Protein AF-A0A538DZR6-F1 (afdb_monomer_lite)

Radius of gyration: 20.22 Å; chains: 1; bounding box: 54×37×56 Å

Structure (mmCIF, N/CA/C/O backbone):
data_AF-A0A538DZR6-F1
#
_entry.id   AF-A0A538DZR6-F1
#
loop_
_atom_site.group_PDB
_atom_site.id
_atom_site.type_symbol
_atom_site.label_atom_id
_atom_site.label_alt_id
_atom_site.label_comp_id
_atom_site.label_asym_id
_atom_site.label_entity_id
_atom_site.label_seq_id
_atom_site.pdbx_PDB_ins_code
_atom_site.Cartn_x
_atom_site.Cartn_y
_atom_site.Cartn_z
_atom_site.occupancy
_atom_site.B_iso_or_equiv
_atom_site.auth_seq_id
_atom_site.auth_comp_id
_atom_site.auth_asym_id
_atom_site.auth_atom_id
_atom_site.pdbx_PDB_model_num
ATOM 1 N N . GLY A 1 1 ? -7.476 -2.013 -23.347 1.00 40.66 1 GLY A N 1
ATOM 2 C CA . GLY A 1 1 ? -7.039 -1.512 -24.667 1.00 40.66 1 GLY A CA 1
ATOM 3 C C . GLY A 1 1 ? -5.597 -1.916 -24.878 1.00 40.66 1 GLY A C 1
ATOM 4 O O . GLY A 1 1 ? -4.865 -1.958 -23.901 1.00 40.66 1 GLY A O 1
ATOM 5 N N . ILE A 1 2 ? -5.203 -2.270 -26.100 1.00 39.66 2 ILE A N 1
ATOM 6 C CA . ILE A 1 2 ? -3.828 -2.692 -26.409 1.00 39.66 2 ILE A CA 1
ATOM 7 C C . ILE A 1 2 ? -2.946 -1.437 -26.477 1.00 39.66 2 ILE A C 1
ATOM 9 O O . ILE A 1 2 ? -3.187 -0.569 -27.313 1.00 39.66 2 ILE A O 1
ATOM 13 N N . GLN A 1 3 ? -1.949 -1.326 -25.597 1.00 50.34 3 GLN A N 1
ATOM 14 C CA . GLN A 1 3 ? -0.931 -0.277 -25.660 1.00 50.34 3 GLN A CA 1
ATOM 15 C C . GLN A 1 3 ? 0.275 -0.840 -26.416 1.00 50.34 3 GLN A C 1
ATOM 17 O O . GLN A 1 3 ? 0.978 -1.712 -25.914 1.00 50.34 3 GLN A O 1
ATOM 22 N N . ALA A 1 4 ? 0.496 -0.369 -27.644 1.00 48.44 4 ALA A N 1
ATOM 23 C CA . ALA A 1 4 ? 1.698 -0.706 -28.395 1.00 48.44 4 ALA A CA 1
ATOM 24 C C . ALA A 1 4 ? 2.888 0.028 -27.761 1.00 48.44 4 ALA A C 1
ATOM 26 O O . ALA A 1 4 ? 3.086 1.223 -27.991 1.00 48.44 4 ALA A O 1
ATOM 27 N N . ALA A 1 5 ? 3.648 -0.669 -26.915 1.00 52.50 5 ALA A N 1
ATOM 28 C CA . ALA A 1 5 ? 4.883 -0.137 -26.361 1.00 52.50 5 ALA A CA 1
ATOM 29 C C . ALA A 1 5 ? 5.853 0.163 -27.513 1.00 52.50 5 ALA A C 1
ATOM 31 O O . ALA A 1 5 ? 6.148 -0.696 -28.346 1.00 52.50 5 ALA A O 1
ATOM 32 N N . ARG A 1 6 ? 6.372 1.392 -27.576 1.00 54.56 6 ARG A N 1
ATOM 33 C CA . ARG 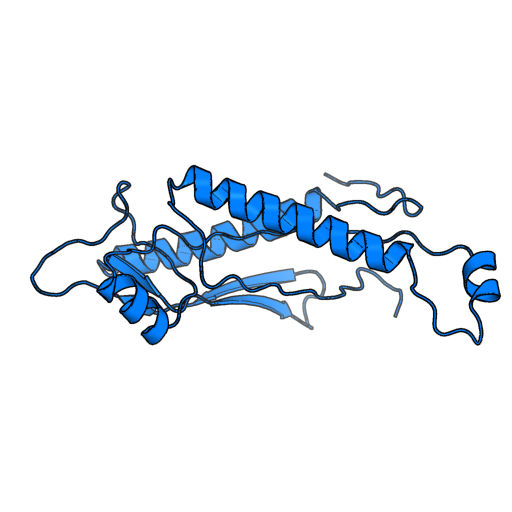A 1 6 ? 7.569 1.657 -28.378 1.00 54.56 6 ARG A CA 1
ATOM 34 C C . ARG A 1 6 ? 8.731 0.981 -27.653 1.00 54.56 6 ARG A C 1
ATOM 36 O O . ARG A 1 6 ? 9.291 1.580 -26.746 1.00 54.56 6 ARG A O 1
ATOM 43 N N . TRP A 1 7 ? 9.081 -0.240 -28.066 1.00 55.31 7 TRP A N 1
ATOM 44 C CA . TRP A 1 7 ? 10.153 -1.077 -27.490 1.00 55.31 7 TRP A CA 1
ATOM 45 C C . TRP A 1 7 ? 11.540 -0.409 -27.406 1.00 55.31 7 TRP A C 1
ATOM 47 O O . TRP A 1 7 ? 12.454 -0.927 -26.771 1.00 55.31 7 TRP A O 1
ATOM 57 N N . SER A 1 8 ? 11.722 0.742 -28.056 1.00 63.19 8 SER A N 1
ATOM 58 C CA . SER A 1 8 ? 12.953 1.531 -28.017 1.00 63.19 8 SER A CA 1
ATOM 59 C C . SER A 1 8 ? 12.965 2.623 -26.942 1.00 63.19 8 SER A C 1
ATOM 61 O O . SER A 1 8 ? 13.938 3.369 -26.872 1.00 63.19 8 SER A O 1
ATOM 63 N N . VAL A 1 9 ? 11.888 2.793 -26.166 1.00 74.50 9 VAL A N 1
ATOM 64 C CA . VAL A 1 9 ? 11.769 3.859 -25.160 1.00 74.50 9 VAL A CA 1
ATOM 65 C C . VAL A 1 9 ? 11.320 3.270 -23.834 1.00 74.50 9 VAL A C 1
ATOM 67 O O . VAL A 1 9 ? 10.249 2.663 -23.754 1.00 74.50 9 VAL A O 1
ATOM 70 N N . SER A 1 10 ? 12.130 3.494 -22.802 1.00 82.19 10 SER A N 1
ATOM 71 C CA . SER A 1 10 ? 11.780 3.118 -21.442 1.00 82.19 10 SER A CA 1
ATOM 72 C C . SER A 1 10 ? 10.612 3.976 -20.957 1.00 82.19 10 SER A C 1
ATOM 74 O O . SER A 1 10 ? 10.640 5.197 -21.108 1.00 82.19 10 SER A O 1
ATOM 76 N N . GLN A 1 11 ? 9.554 3.338 -20.468 1.00 88.25 11 GLN A N 1
ATOM 77 C CA . GLN A 1 11 ? 8.330 4.026 -20.061 1.00 88.25 11 GLN A CA 1
ATOM 78 C C . GLN A 1 11 ? 7.457 3.141 -19.178 1.00 88.25 11 GLN A C 1
ATOM 80 O O . GLN A 1 11 ? 7.531 1.912 -19.228 1.00 88.25 11 GLN A O 1
ATOM 85 N N . GLU A 1 12 ? 6.547 3.771 -18.443 1.00 89.88 12 GLU A N 1
ATOM 86 C CA . GLU A 1 12 ? 5.506 3.051 -17.724 1.00 89.88 12 GLU A CA 1
ATOM 87 C C . GLU A 1 12 ? 4.514 2.369 -18.685 1.00 89.88 12 GLU A C 1
ATOM 89 O O . GLU A 1 12 ? 3.933 2.990 -19.581 1.00 89.88 12 GLU A O 1
ATOM 94 N N . LEU A 1 13 ? 4.240 1.091 -18.428 1.00 89.75 13 LEU A N 1
ATOM 95 C CA . LEU A 1 13 ? 3.152 0.338 -19.039 1.00 89.75 13 LEU A CA 1
ATOM 96 C C . LEU A 1 13 ? 1.842 0.626 -18.296 1.00 89.75 13 LEU A C 1
ATOM 98 O O . LEU A 1 13 ? 1.373 -0.180 -17.494 1.00 89.75 13 LEU A O 1
ATOM 102 N N . GLN A 1 14 ? 1.240 1.784 -18.575 1.00 89.50 14 GLN A N 1
ATOM 103 C CA . GLN A 1 14 ? 0.079 2.305 -17.840 1.00 89.50 14 GLN A CA 1
ATOM 104 C C . GLN A 1 14 ? -1.081 1.311 -17.716 1.00 89.50 14 GLN A C 1
ATOM 106 O O . GLN A 1 14 ? -1.644 1.176 -16.634 1.00 89.50 14 GLN A O 1
ATOM 111 N N . VAL A 1 15 ? -1.427 0.590 -18.789 1.00 87.19 15 VAL A N 1
ATOM 112 C CA . VAL A 1 15 ? -2.513 -0.408 -18.752 1.00 87.19 15 VAL A CA 1
ATOM 113 C C . VAL A 1 15 ? -2.221 -1.512 -17.735 1.00 87.19 15 VAL A C 1
ATOM 115 O O . VAL A 1 15 ? -3.104 -1.898 -16.972 1.00 87.19 15 VAL A O 1
ATOM 118 N N . LEU A 1 16 ? -0.981 -2.003 -17.700 1.00 86.75 16 LEU A N 1
ATOM 119 C CA . LEU A 1 16 ? -0.583 -3.064 -16.783 1.00 86.75 16 LEU A CA 1
ATOM 120 C C . LEU A 1 16 ? -0.473 -2.534 -15.350 1.00 86.75 16 LEU A C 1
ATOM 122 O O . LEU A 1 16 ? -1.010 -3.158 -14.440 1.00 86.75 16 LEU A O 1
ATOM 126 N N . SER A 1 17 ? 0.118 -1.350 -15.150 1.00 90.25 17 SER A N 1
ATOM 127 C CA . SER A 1 17 ? 0.127 -0.668 -13.849 1.00 90.25 17 SER A CA 1
ATOM 128 C C . SER A 1 17 ? -1.284 -0.500 -13.281 1.00 90.25 17 SER A C 1
ATOM 130 O O . SER A 1 17 ? -1.519 -0.816 -12.117 1.00 90.25 17 SER A O 1
ATOM 132 N N . GLN A 1 18 ? -2.234 -0.038 -14.101 1.00 90.50 18 GLN A N 1
ATOM 133 C CA . GLN A 1 18 ? -3.629 0.148 -13.699 1.00 90.50 18 GLN A CA 1
ATOM 134 C C . GLN A 1 18 ? -4.319 -1.179 -13.385 1.00 90.50 18 GLN A C 1
ATOM 136 O O . GLN A 1 18 ? -5.064 -1.251 -12.413 1.00 90.50 18 GLN A O 1
ATOM 141 N N . ALA A 1 19 ? -4.063 -2.232 -14.164 1.00 89.81 19 ALA A N 1
ATOM 142 C CA . ALA A 1 19 ? -4.606 -3.557 -13.884 1.00 89.81 19 ALA A CA 1
ATOM 143 C C . ALA A 1 19 ? -4.097 -4.097 -12.537 1.00 89.81 19 ALA A C 1
ATOM 145 O O . ALA A 1 19 ? -4.897 -4.504 -11.698 1.00 89.81 19 ALA A O 1
ATOM 146 N N . MET A 1 20 ? -2.783 -4.023 -12.296 1.00 88.25 20 MET A N 1
ATOM 147 C CA . MET A 1 20 ? -2.162 -4.438 -11.031 1.00 88.25 20 MET A CA 1
ATOM 148 C C . MET A 1 20 ? -2.732 -3.657 -9.849 1.00 88.25 20 MET A C 1
ATOM 150 O O . MET A 1 20 ? -3.055 -4.234 -8.813 1.00 88.25 20 MET A O 1
ATOM 154 N N . TYR A 1 21 ? -2.881 -2.344 -10.019 1.00 90.12 21 TYR A N 1
ATOM 155 C CA . TYR A 1 21 ? -3.488 -1.479 -9.023 1.00 90.12 21 TYR A CA 1
ATOM 156 C C . TYR A 1 21 ? -4.937 -1.882 -8.718 1.00 90.12 21 TYR A C 1
ATOM 158 O O . TYR A 1 21 ? -5.288 -2.124 -7.565 1.00 90.12 21 TYR A O 1
ATOM 166 N N . HIS A 1 22 ? -5.757 -2.053 -9.756 1.00 91.25 22 HIS A N 1
ATOM 167 C CA . HIS A 1 22 ? -7.161 -2.420 -9.615 1.00 91.25 22 HIS A CA 1
ATOM 168 C C . HIS A 1 22 ? -7.357 -3.780 -8.933 1.00 91.25 22 HIS A C 1
ATOM 170 O O . HIS A 1 22 ? -8.234 -3.933 -8.085 1.00 91.25 22 HIS A O 1
ATOM 176 N N . CYS A 1 23 ? -6.530 -4.776 -9.253 1.00 91.31 23 CYS A N 1
ATOM 177 C CA . CYS A 1 23 ? -6.620 -6.076 -8.597 1.00 91.31 23 CYS A CA 1
ATOM 178 C C . CYS A 1 23 ? -6.298 -5.999 -7.095 1.00 91.31 23 CYS A C 1
ATOM 180 O O . CYS A 1 23 ? -6.953 -6.670 -6.295 1.00 91.31 23 CYS A O 1
ATOM 182 N N . ARG A 1 24 ? -5.329 -5.163 -6.699 1.00 90.19 24 ARG A N 1
ATOM 183 C CA . ARG A 1 24 ? -4.998 -4.925 -5.283 1.00 90.19 24 ARG A CA 1
ATOM 184 C C . ARG A 1 24 ? -6.141 -4.223 -4.554 1.00 90.19 24 ARG A C 1
ATOM 186 O O . ARG A 1 24 ? -6.535 -4.689 -3.488 1.00 90.19 24 ARG A O 1
ATOM 193 N N . GLU A 1 25 ? -6.708 -3.179 -5.155 1.00 92.25 25 GLU A N 1
ATOM 194 C CA . GLU A 1 25 ? -7.905 -2.482 -4.659 1.00 92.25 25 GLU A CA 1
ATOM 195 C C . GLU A 1 25 ? -9.056 -3.464 -4.391 1.00 92.25 25 GLU A C 1
ATOM 197 O O . GLU A 1 25 ? -9.643 -3.465 -3.310 1.00 92.25 25 GLU A O 1
ATOM 202 N N . LEU A 1 26 ? -9.341 -4.369 -5.335 1.00 95.12 26 LEU A N 1
ATOM 203 C CA . LEU A 1 26 ? -10.393 -5.378 -5.173 1.00 95.12 26 LEU A CA 1
ATOM 204 C C . LEU A 1 26 ? -10.104 -6.356 -4.026 1.00 95.12 26 LEU A C 1
ATOM 206 O O . LEU A 1 26 ? -11.011 -6.682 -3.257 1.00 95.12 26 LEU A O 1
ATOM 210 N N . ALA A 1 27 ? -8.862 -6.828 -3.897 1.00 95.50 27 ALA A N 1
ATOM 211 C CA . ALA A 1 27 ? -8.472 -7.720 -2.806 1.00 95.50 27 ALA A CA 1
ATOM 212 C C . ALA A 1 27 ? -8.623 -7.034 -1.436 1.00 95.50 27 ALA A C 1
ATOM 214 O O . ALA A 1 27 ? -9.177 -7.623 -0.506 1.00 95.50 27 ALA A O 1
ATOM 215 N N . MET A 1 28 ? -8.197 -5.772 -1.333 1.00 95.12 28 MET A N 1
ATOM 216 C CA . MET A 1 28 ? -8.328 -4.959 -0.123 1.00 95.12 28 MET A CA 1
ATOM 217 C C . MET A 1 28 ? -9.790 -4.674 0.220 1.00 95.12 28 MET A C 1
ATOM 219 O O . MET A 1 28 ? -10.198 -4.894 1.357 1.00 95.12 28 MET A O 1
ATOM 223 N N . ALA A 1 29 ? -10.605 -4.279 -0.760 1.00 95.38 29 ALA A N 1
ATOM 224 C CA . ALA A 1 29 ? -12.027 -4.013 -0.557 1.00 95.38 29 ALA A CA 1
ATOM 225 C C . ALA A 1 29 ? -12.777 -5.244 -0.025 1.00 95.38 29 ALA A C 1
ATOM 227 O O . ALA A 1 29 ? -13.639 -5.119 0.845 1.00 95.38 29 ALA A O 1
ATOM 228 N N . ARG A 1 30 ? -12.429 -6.445 -0.508 1.00 96.88 30 ARG A N 1
ATOM 229 C CA . ARG A 1 30 ? -12.992 -7.700 0.008 1.00 96.88 30 ARG A CA 1
ATOM 230 C C . ARG A 1 30 ? -12.574 -7.971 1.452 1.00 96.88 30 ARG A C 1
ATOM 232 O O . ARG A 1 30 ? -13.438 -8.248 2.277 1.00 96.88 30 ARG A O 1
ATOM 239 N N . MET A 1 31 ? -11.286 -7.843 1.765 1.00 97.81 31 MET A N 1
ATOM 240 C CA . MET A 1 31 ? -10.776 -8.010 3.131 1.00 97.81 31 MET A CA 1
ATOM 241 C C . MET A 1 31 ? -11.416 -7.006 4.105 1.00 97.81 31 MET A C 1
ATOM 243 O O . MET A 1 31 ? -11.784 -7.363 5.222 1.00 97.81 31 MET A O 1
ATOM 247 N N . GLU A 1 32 ? -11.586 -5.750 3.688 1.00 96.69 32 GLU A N 1
ATOM 248 C CA . GLU A 1 32 ? -12.258 -4.727 4.490 1.00 96.69 32 GLU A CA 1
ATOM 249 C C . GLU A 1 32 ? -13.732 -5.050 4.729 1.00 96.69 32 GLU A C 1
ATOM 251 O O . GLU A 1 32 ? -14.211 -4.869 5.846 1.00 96.69 32 GLU A O 1
ATOM 256 N N . ALA A 1 33 ? -14.444 -5.560 3.721 1.00 97.19 33 ALA A N 1
ATOM 257 C CA . ALA A 1 33 ? -15.829 -5.995 3.875 1.00 97.19 33 ALA A CA 1
ATOM 258 C C . ALA A 1 33 ? -15.957 -7.176 4.855 1.00 97.19 33 ALA A C 1
ATOM 260 O O . ALA A 1 33 ? -16.881 -7.210 5.667 1.00 97.19 33 ALA A O 1
ATOM 261 N N . GLU A 1 34 ? -15.015 -8.123 4.828 1.00 97.88 34 GLU A N 1
ATOM 262 C CA . GLU A 1 34 ? -14.957 -9.226 5.795 1.00 97.88 34 GLU A CA 1
ATOM 263 C C . GLU A 1 34 ? -14.712 -8.711 7.223 1.00 97.88 34 GLU A C 1
ATOM 265 O O . GLU A 1 34 ? -15.403 -9.114 8.159 1.00 97.88 34 GLU A O 1
ATOM 270 N N . ALA A 1 35 ? -13.782 -7.769 7.399 1.00 97.62 35 ALA A N 1
ATOM 271 C CA . ALA A 1 35 ? -13.524 -7.140 8.693 1.00 97.62 35 ALA A CA 1
ATOM 272 C C . ALA A 1 35 ? -14.719 -6.309 9.195 1.00 97.62 35 ALA A C 1
ATOM 274 O O . ALA A 1 35 ? -15.025 -6.307 10.391 1.00 97.62 35 ALA A O 1
ATOM 275 N N . ASP A 1 36 ? -15.418 -5.626 8.286 1.00 96.75 36 ASP A N 1
ATOM 276 C CA . ASP A 1 36 ? -16.627 -4.866 8.587 1.00 96.75 36 ASP A CA 1
ATOM 277 C C . ASP A 1 36 ? -17.746 -5.775 9.103 1.00 96.75 36 ASP A C 1
ATOM 279 O O . ASP A 1 36 ? -18.331 -5.493 10.150 1.00 96.75 36 ASP A O 1
ATOM 283 N N . ALA A 1 37 ? -17.961 -6.920 8.448 1.00 97.00 37 ALA A N 1
ATOM 284 C CA . ALA A 1 37 ? -18.937 -7.924 8.865 1.00 97.00 37 ALA A CA 1
ATOM 285 C C . ALA A 1 37 ? -18.638 -8.521 10.255 1.00 97.00 37 ALA A C 1
ATOM 287 O O . ALA A 1 37 ? -19.559 -8.906 10.975 1.00 97.00 37 ALA A O 1
ATOM 288 N N . LEU A 1 38 ? -17.365 -8.562 10.662 1.00 95.25 38 LEU A N 1
ATOM 289 C CA . LEU A 1 38 ? -16.942 -8.969 12.009 1.00 95.25 38 LEU A CA 1
ATOM 290 C C . LEU A 1 38 ? -17.094 -7.850 13.057 1.00 95.25 38 LEU A C 1
ATOM 292 O O . LEU A 1 38 ? -16.842 -8.071 14.244 1.00 95.25 38 LEU A O 1
ATOM 296 N N . GLY A 1 39 ? -17.496 -6.644 12.647 1.00 93.69 39 GLY A N 1
ATOM 297 C CA . GLY A 1 39 ? -17.601 -5.479 13.521 1.00 93.69 39 GLY A CA 1
ATOM 298 C C . GLY A 1 39 ? -16.246 -5.023 14.061 1.00 93.69 39 GLY A C 1
ATOM 299 O O . GLY A 1 39 ? -16.177 -4.572 15.211 1.00 93.69 39 GLY A O 1
ATOM 300 N N . ALA A 1 40 ? -15.187 -5.199 13.264 1.00 96.19 40 ALA A N 1
ATOM 301 C CA . ALA A 1 40 ? -13.838 -4.750 13.574 1.00 96.19 40 ALA A CA 1
ATOM 302 C C . ALA A 1 40 ? -13.691 -3.234 13.372 1.00 96.19 40 ALA A C 1
ATOM 304 O O . ALA A 1 40 ? -14.365 -2.624 12.529 1.00 96.19 40 ALA A O 1
ATOM 305 N N . ASP A 1 41 ? -12.774 -2.636 14.131 1.00 95.69 41 ASP A N 1
ATOM 306 C CA . ASP A 1 41 ? -12.373 -1.238 13.958 1.00 95.69 41 ASP A CA 1
ATOM 307 C C . ASP A 1 41 ? -11.310 -1.086 12.872 1.00 95.69 41 ASP A C 1
ATOM 309 O O . ASP A 1 41 ? -11.241 -0.045 12.221 1.00 95.69 41 ASP A O 1
ATOM 313 N N . GLY A 1 42 ? -10.514 -2.131 12.642 1.00 96.19 42 GLY A N 1
ATOM 314 C CA . GLY A 1 42 ? -9.509 -2.143 11.593 1.00 96.19 42 GLY A CA 1
ATOM 315 C C . GLY A 1 42 ? -8.872 -3.503 11.359 1.00 96.19 42 GLY A C 1
ATOM 316 O O . GLY A 1 42 ? -9.195 -4.489 12.020 1.00 96.19 42 GLY A O 1
ATOM 317 N N . VAL A 1 43 ? -7.948 -3.539 10.406 1.00 97.94 43 VAL A N 1
ATOM 318 C CA . VAL A 1 43 ? -7.132 -4.696 10.048 1.00 97.94 43 VAL A CA 1
ATOM 319 C C . VAL A 1 43 ? -5.664 -4.287 10.096 1.00 97.94 43 VAL A C 1
ATOM 321 O O . VAL A 1 43 ? -5.243 -3.368 9.392 1.00 97.94 43 VAL A O 1
ATOM 324 N N . ILE A 1 44 ? -4.879 -4.974 10.919 1.00 97.50 44 ILE A N 1
ATOM 325 C CA . ILE A 1 44 ? -3.433 -4.749 11.057 1.00 97.50 44 ILE A CA 1
ATOM 326 C C . ILE A 1 44 ? -2.642 -5.916 10.479 1.00 97.50 44 ILE A C 1
ATOM 328 O O . ILE A 1 44 ? -3.186 -6.992 10.220 1.00 97.50 44 ILE A O 1
ATOM 332 N N . GLY A 1 45 ? -1.336 -5.721 10.302 1.00 96.75 45 GLY A N 1
ATOM 333 C CA . GLY A 1 45 ? -0.452 -6.743 9.757 1.00 96.75 45 GLY A CA 1
ATOM 334 C C . GLY A 1 45 ? -0.860 -7.173 8.354 1.00 96.75 45 GLY A C 1
ATOM 335 O O . GLY A 1 45 ? -0.593 -8.310 7.973 1.00 96.75 45 GLY A O 1
ATOM 336 N N . VAL A 1 46 ? -1.526 -6.289 7.603 1.00 97.56 46 VAL A N 1
ATOM 337 C CA . VAL A 1 46 ? -2.005 -6.601 6.259 1.00 97.56 46 VAL A CA 1
ATOM 338 C C . VAL A 1 46 ? -0.812 -6.969 5.388 1.00 97.56 46 VAL A C 1
ATOM 340 O O . VAL A 1 46 ? 0.221 -6.304 5.416 1.00 97.56 46 VAL A O 1
ATOM 343 N N . ARG A 1 47 ? -0.933 -8.046 4.622 1.00 94.06 47 ARG A N 1
ATOM 344 C CA . ARG A 1 47 ? 0.029 -8.491 3.619 1.00 94.06 47 ARG A CA 1
ATOM 345 C C . ARG A 1 47 ? -0.733 -8.735 2.329 1.00 94.06 47 ARG A C 1
ATOM 347 O O . ARG A 1 47 ? -1.679 -9.518 2.313 1.00 94.06 47 ARG A O 1
ATOM 354 N N . ILE A 1 48 ? -0.294 -8.081 1.262 1.00 90.94 48 ILE A N 1
ATOM 355 C CA . ILE A 1 48 ? -0.814 -8.300 -0.085 1.00 90.94 48 ILE A CA 1
ATOM 356 C C . ILE A 1 48 ? 0.185 -9.193 -0.807 1.00 90.94 48 ILE A C 1
ATOM 358 O O . ILE A 1 48 ? 1.372 -8.876 -0.872 1.00 90.94 48 ILE A O 1
ATOM 362 N N . ARG A 1 49 ? -0.283 -10.327 -1.320 1.00 86.25 49 ARG A N 1
ATOM 363 C CA . ARG A 1 49 ? 0.528 -11.259 -2.101 1.00 86.25 49 ARG A CA 1
ATOM 364 C C . ARG A 1 49 ? -0.017 -11.354 -3.510 1.00 86.25 49 ARG A C 1
ATOM 366 O O . ARG A 1 49 ? -1.226 -11.439 -3.702 1.00 86.25 49 ARG A O 1
ATOM 373 N N . SER A 1 50 ? 0.907 -11.366 -4.459 1.00 80.62 50 SER A N 1
ATOM 374 C CA . SER A 1 50 ? 0.642 -11.663 -5.857 1.00 80.62 50 SER A CA 1
ATOM 375 C C . SER A 1 50 ? 1.107 -13.091 -6.117 1.00 80.62 50 SER A C 1
ATOM 377 O O . SER A 1 50 ? 2.285 -13.390 -5.923 1.00 80.62 50 SER A O 1
ATOM 379 N N . LEU A 1 51 ? 0.194 -13.984 -6.485 1.00 71.75 51 LEU A N 1
ATOM 380 C CA . LEU A 1 51 ? 0.490 -15.389 -6.745 1.00 71.75 51 LEU A CA 1
ATOM 381 C C . LEU A 1 51 ? 0.395 -15.657 -8.247 1.00 71.75 51 LEU A C 1
ATOM 383 O O . LEU A 1 51 ? -0.641 -15.411 -8.864 1.00 71.75 51 LEU A O 1
ATOM 387 N N . ASN A 1 52 ? 1.484 -16.178 -8.810 1.00 63.16 52 ASN A N 1
ATOM 388 C CA . ASN A 1 52 ? 1.526 -16.699 -10.172 1.00 63.16 52 ASN A CA 1
ATOM 389 C C . ASN A 1 52 ? 1.194 -18.192 -10.134 1.00 63.16 52 ASN A C 1
ATOM 391 O O . ASN A 1 52 ? 1.886 -18.961 -9.458 1.00 63.16 52 ASN A O 1
ATOM 395 N N . TYR A 1 53 ? 0.169 -18.623 -10.867 1.00 56.22 53 TYR A N 1
ATOM 396 C CA . TYR A 1 53 ? -0.137 -20.045 -10.998 1.00 56.22 53 TYR A CA 1
ATOM 397 C C . TYR A 1 53 ? 0.588 -20.641 -12.204 1.00 56.22 53 TYR A C 1
ATOM 399 O O . TYR A 1 53 ? 0.281 -20.333 -13.349 1.00 56.22 53 TYR A O 1
ATOM 407 N N . LEU A 1 54 ? 1.514 -21.569 -11.947 1.00 44.81 54 LEU A N 1
ATOM 408 C CA . LEU A 1 54 ? 2.303 -22.268 -12.976 1.00 44.81 54 LEU A CA 1
ATOM 409 C C . LEU A 1 54 ? 1.451 -23.017 -14.023 1.00 44.81 54 LEU A C 1
ATOM 411 O O . LEU A 1 54 ? 1.939 -23.306 -15.109 1.00 44.81 54 LEU A O 1
ATOM 415 N N . PHE A 1 55 ? 0.189 -23.339 -13.714 1.00 47.69 55 PHE A N 1
ATOM 416 C CA . PHE A 1 55 ? -0.740 -24.033 -14.618 1.00 47.69 55 PHE A CA 1
ATOM 417 C C . PHE A 1 55 ? -1.660 -23.090 -15.420 1.00 47.69 55 PHE A C 1
ATOM 419 O O . PHE A 1 55 ? -2.414 -23.559 -16.269 1.00 47.69 55 PHE A O 1
ATOM 426 N N . ALA A 1 56 ? -1.606 -21.780 -15.161 1.00 52.09 56 ALA A N 1
ATOM 427 C CA . ALA A 1 56 ? -2.309 -20.738 -15.904 1.00 52.09 56 ALA A CA 1
ATOM 428 C C . ALA A 1 56 ? -1.385 -19.515 -16.002 1.00 52.09 56 ALA A C 1
ATOM 430 O O . ALA A 1 56 ? -1.500 -18.573 -15.220 1.00 52.09 56 ALA A O 1
ATOM 431 N N . SER A 1 57 ? -0.448 -19.560 -16.954 1.00 56.19 57 SER A N 1
ATOM 432 C CA . SER A 1 57 ? 0.647 -18.590 -17.137 1.00 56.19 57 SER A CA 1
ATOM 433 C C . SER A 1 57 ? 0.210 -17.130 -17.313 1.00 56.19 57 SER A C 1
ATOM 435 O O . SER A 1 57 ? 1.038 -16.239 -17.165 1.00 56.19 57 SER A O 1
ATOM 437 N N . ASP A 1 58 ? -1.078 -16.887 -17.572 1.00 67.31 58 ASP A N 1
ATOM 438 C CA . ASP A 1 58 ? -1.643 -15.557 -17.825 1.00 67.31 58 ASP A CA 1
ATOM 439 C C . ASP A 1 58 ? -2.578 -15.061 -16.705 1.00 67.31 58 ASP A C 1
ATOM 441 O O . ASP A 1 58 ? -3.279 -14.062 -16.877 1.00 67.31 58 ASP A O 1
ATOM 445 N N . VAL A 1 59 ? -2.637 -15.754 -15.560 1.00 73.00 59 VAL A N 1
ATOM 446 C CA . VAL A 1 59 ? -3.501 -15.371 -14.434 1.00 73.00 59 VAL A CA 1
ATOM 447 C C . VAL A 1 59 ? -2.669 -14.988 -13.223 1.00 73.00 59 VAL A C 1
ATOM 449 O O . VAL A 1 59 ? -1.890 -15.783 -12.697 1.00 73.00 59 VAL A O 1
ATOM 452 N N . LEU A 1 60 ? -2.919 -13.772 -12.738 1.00 78.81 60 LEU A N 1
ATOM 453 C CA . LEU A 1 60 ? -2.358 -13.263 -11.501 1.00 78.81 60 LEU A CA 1
ATOM 454 C C . LEU A 1 60 ? -3.432 -13.206 -10.417 1.00 78.81 60 LEU A C 1
ATOM 456 O O . LEU A 1 60 ? -4.436 -12.510 -10.572 1.00 78.81 60 LEU A O 1
ATOM 460 N N . GLU A 1 61 ? -3.219 -13.913 -9.312 1.00 85.69 61 GLU A N 1
ATOM 461 C CA . GLU A 1 61 ? -4.098 -13.818 -8.148 1.00 85.69 61 GLU A CA 1
ATOM 462 C C . GLU A 1 61 ? -3.546 -12.818 -7.132 1.00 85.69 61 GLU A C 1
ATOM 464 O O . GLU A 1 61 ? -2.357 -12.823 -6.812 1.00 85.69 61 GLU A O 1
ATOM 469 N N . PHE A 1 62 ? -4.437 -11.990 -6.588 1.00 90.31 62 PHE A N 1
ATOM 470 C CA . PHE A 1 62 ? -4.137 -11.078 -5.492 1.00 90.31 62 PHE A CA 1
ATOM 471 C C . PHE A 1 62 ? -4.873 -11.507 -4.234 1.00 90.31 62 PHE A C 1
ATOM 473 O O . PHE A 1 62 ? -6.101 -11.594 -4.218 1.00 90.31 62 PHE A O 1
ATOM 480 N N . VAL A 1 63 ? -4.111 -11.727 -3.166 1.00 93.81 63 VAL A N 1
ATOM 481 C CA . VAL A 1 63 ? -4.644 -12.117 -1.861 1.00 93.81 63 VAL A CA 1
ATOM 482 C C . VAL A 1 63 ? -4.204 -11.092 -0.826 1.00 93.81 63 VAL A C 1
ATOM 484 O O . VAL A 1 63 ? -3.007 -10.863 -0.646 1.00 93.81 63 VAL A O 1
ATOM 487 N N . ALA A 1 64 ? -5.172 -10.489 -0.139 1.00 95.69 64 ALA A N 1
ATOM 488 C CA . ALA A 1 64 ? -4.942 -9.626 1.012 1.00 95.69 64 ALA A CA 1
ATOM 489 C C . ALA A 1 64 ? -5.301 -10.393 2.289 1.00 95.69 64 ALA A C 1
ATOM 491 O O . ALA A 1 64 ? -6.399 -10.933 2.404 1.00 95.69 64 ALA A O 1
ATOM 492 N N . VAL A 1 65 ? -4.364 -10.467 3.234 1.00 96.88 65 VAL A N 1
ATOM 493 C CA . VAL A 1 65 ? -4.561 -11.137 4.527 1.00 96.88 65 VAL A CA 1
ATOM 494 C C . VAL A 1 65 ? -4.084 -10.220 5.635 1.00 96.88 65 VAL A C 1
ATOM 496 O O . VAL A 1 65 ? -2.999 -9.654 5.537 1.00 96.88 65 VAL A O 1
ATOM 499 N N . GLY A 1 66 ? -4.851 -10.115 6.711 1.00 97.19 66 GLY A N 1
ATOM 500 C CA . GLY A 1 66 ? -4.462 -9.392 7.914 1.00 97.19 66 GLY A CA 1
ATOM 501 C C . GLY A 1 66 ? -5.261 -9.862 9.122 1.00 97.19 66 GLY A C 1
ATOM 502 O O . GLY A 1 66 ? -6.061 -10.794 9.032 1.00 97.19 66 GLY A O 1
ATOM 503 N N . THR A 1 67 ? -5.043 -9.207 10.256 1.00 97.38 67 THR A N 1
ATOM 504 C CA . THR A 1 67 ? -5.725 -9.523 11.512 1.00 97.38 67 THR A CA 1
ATOM 505 C C . THR A 1 67 ? -6.726 -8.427 11.835 1.00 97.38 67 THR A C 1
ATOM 507 O O . THR A 1 67 ? -6.334 -7.281 12.067 1.00 97.38 67 THR A O 1
ATOM 510 N N . ALA A 1 68 ? -8.011 -8.779 11.868 1.00 97.00 68 ALA A N 1
ATOM 511 C CA . ALA A 1 68 ? -9.066 -7.885 12.327 1.00 97.00 68 ALA A CA 1
ATOM 512 C C . ALA A 1 68 ? -8.888 -7.573 13.823 1.00 97.00 68 ALA A C 1
ATOM 514 O O . ALA A 1 68 ? -8.700 -8.478 14.639 1.00 97.00 68 ALA A O 1
ATOM 515 N N . VAL A 1 69 ? -8.945 -6.292 14.180 1.00 94.75 69 VAL A N 1
ATOM 516 C CA . VAL A 1 69 ? -8.780 -5.794 15.548 1.00 94.75 69 VAL A CA 1
ATOM 517 C C . VAL A 1 69 ? -9.939 -4.895 15.943 1.00 94.75 69 VAL A C 1
ATOM 519 O O . VAL A 1 69 ? -10.578 -4.252 15.107 1.00 94.75 69 VAL A O 1
ATOM 522 N N . LYS A 1 70 ? -10.207 -4.859 17.245 1.00 93.56 70 LYS A N 1
ATOM 523 C CA . LYS A 1 70 ? -11.278 -4.070 17.838 1.00 93.56 70 LYS A CA 1
ATOM 524 C C . LYS A 1 70 ? -10.811 -3.463 19.152 1.00 93.56 70 LYS A C 1
ATOM 526 O O . LYS A 1 70 ? -10.116 -4.128 19.922 1.00 93.56 70 LYS A O 1
ATOM 531 N N . GLY A 1 71 ? -11.192 -2.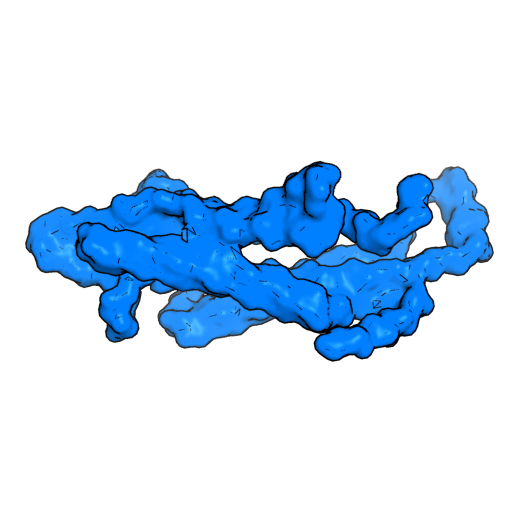217 19.389 1.00 89.06 71 GLY A N 1
ATOM 532 C CA . GLY A 1 71 ? -10.971 -1.529 20.648 1.00 89.06 71 GLY A CA 1
ATOM 533 C C . GLY A 1 71 ? -11.732 -2.177 21.804 1.00 89.06 71 GLY A C 1
ATOM 534 O O . GLY A 1 71 ? -12.826 -2.722 21.635 1.00 89.06 71 GLY A O 1
ATOM 535 N N . GLY A 1 72 ? -11.143 -2.107 22.997 1.00 84.31 72 GLY A N 1
ATOM 536 C CA . GLY A 1 72 ? -11.844 -2.407 24.244 1.00 84.31 72 GLY A CA 1
ATOM 537 C C . GLY A 1 72 ? -12.850 -1.312 24.618 1.00 84.31 72 GLY A C 1
ATOM 538 O O . GLY A 1 72 ? -12.900 -0.247 24.003 1.00 84.31 72 GLY A O 1
ATOM 539 N N . ASP A 1 73 ? -13.653 -1.575 25.648 1.00 82.75 73 ASP A N 1
ATOM 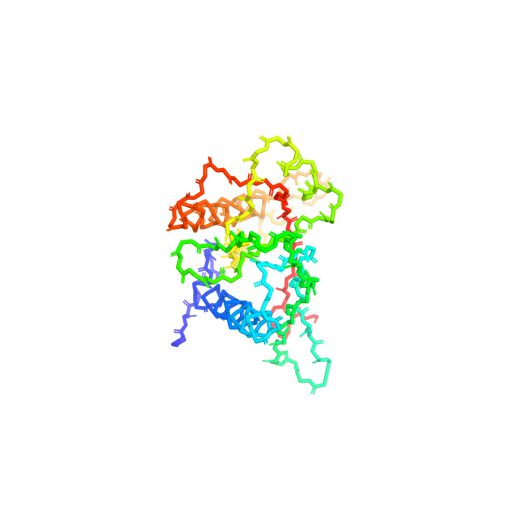540 C CA . ASP A 1 73 ? -14.481 -0.575 26.344 1.00 82.75 73 ASP A CA 1
ATOM 541 C C . ASP A 1 73 ? -15.540 0.156 25.495 1.00 82.75 73 ASP A C 1
ATOM 543 O O . ASP A 1 73 ? -16.043 1.212 25.877 1.00 82.75 73 ASP A O 1
ATOM 547 N N . GLY A 1 74 ? -15.922 -0.417 24.349 1.00 75.25 74 GLY A N 1
ATOM 548 C CA . GLY A 1 74 ? -17.014 0.089 23.510 1.00 75.25 74 GLY A CA 1
ATOM 549 C C . GLY A 1 74 ? -16.684 1.351 22.706 1.00 75.25 74 GLY A C 1
ATOM 550 O O . GLY A 1 74 ? -17.578 1.900 22.060 1.00 75.25 74 GLY A O 1
ATOM 551 N N . GLN A 1 75 ? -15.427 1.800 22.711 1.00 81.50 75 GLN A N 1
ATOM 552 C CA . GLN A 1 75 ? -14.964 2.869 21.827 1.00 81.50 75 GLN A CA 1
ATOM 553 C C . GLN A 1 75 ? -14.829 2.344 20.392 1.00 81.50 75 GLN A C 1
ATOM 555 O O . GLN A 1 75 ? -14.440 1.197 20.182 1.00 81.50 75 GLN A O 1
ATOM 560 N N . GLN A 1 76 ? -15.165 3.182 19.408 1.00 83.06 76 GLN A N 1
ATOM 561 C CA . GLN A 1 76 ? -15.006 2.865 17.987 1.00 83.06 76 GLN A CA 1
ATOM 562 C C . GLN A 1 76 ? -13.825 3.642 17.423 1.00 83.06 76 GLN A C 1
ATOM 564 O O . GLN A 1 76 ? -13.764 4.865 17.552 1.00 83.06 76 GLN A O 1
ATOM 569 N N . PHE A 1 77 ? -12.922 2.934 16.753 1.00 91.69 77 PHE A N 1
ATOM 570 C CA . PHE A 1 77 ? -11.692 3.502 16.186 1.00 91.69 77 PHE A CA 1
ATOM 571 C C . PHE A 1 77 ? -11.682 3.454 14.660 1.00 91.69 77 PHE A C 1
ATOM 573 O O . PHE A 1 77 ? -10.632 3.406 14.025 1.00 91.69 77 PHE A O 1
ATOM 580 N N . ARG A 1 78 ? -12.878 3.455 14.072 1.00 92.62 78 ARG A N 1
ATOM 581 C CA . ARG A 1 78 ? -13.090 3.396 12.630 1.00 92.62 78 ARG A CA 1
ATOM 582 C C . ARG A 1 78 ? -12.650 4.676 11.937 1.00 92.62 78 ARG A C 1
ATOM 584 O O . ARG A 1 78 ? -12.543 5.748 12.532 1.00 92.62 78 ARG A O 1
ATOM 591 N N . THR A 1 79 ? -12.463 4.569 10.629 1.00 92.62 79 THR A N 1
ATOM 592 C CA . THR A 1 79 ? -12.297 5.745 9.775 1.00 92.62 79 THR A CA 1
ATOM 593 C C . THR A 1 79 ? -13.553 6.644 9.842 1.00 92.62 79 THR A C 1
ATOM 595 O O . THR A 1 79 ? -14.640 6.158 10.146 1.00 92.62 79 THR A O 1
ATOM 598 N N . PRO A 1 80 ? -13.478 7.943 9.503 1.00 88.94 80 PRO A N 1
ATOM 599 C CA . PRO A 1 80 ? -14.612 8.869 9.424 1.00 88.94 80 PRO A CA 1
ATOM 600 C C . PRO A 1 80 ? -15.675 8.471 8.409 1.00 88.94 80 PRO A C 1
ATOM 602 O O . PRO A 1 80 ? -16.815 8.897 8.532 1.00 88.94 80 PRO A O 1
ATOM 605 N N . ALA A 1 81 ? -15.325 7.629 7.432 1.00 89.31 81 ALA A N 1
ATOM 606 C CA . ALA A 1 81 ? -16.295 6.991 6.547 1.00 89.31 81 ALA A CA 1
ATOM 607 C C . ALA A 1 81 ? -17.045 5.827 7.228 1.00 89.31 81 ALA A C 1
ATOM 609 O O . ALA A 1 81 ? -17.824 5.134 6.583 1.00 89.31 81 ALA A O 1
ATOM 610 N N . GLY A 1 82 ? -16.776 5.567 8.509 1.00 91.88 82 GLY A N 1
ATOM 611 C CA . GLY A 1 82 ? -17.335 4.460 9.272 1.00 91.88 82 GLY A CA 1
ATOM 612 C C . GLY A 1 82 ? -16.797 3.093 8.859 1.00 91.88 82 GLY A C 1
ATOM 613 O O . GLY A 1 82 ? -17.391 2.098 9.248 1.00 91.88 82 GLY A O 1
ATOM 614 N N . ARG A 1 83 ? -15.707 3.015 8.085 1.00 93.44 83 ARG A N 1
ATOM 615 C CA . ARG A 1 83 ? -15.097 1.753 7.620 1.00 93.44 83 ARG A CA 1
ATOM 616 C C . ARG A 1 83 ? -13.952 1.309 8.536 1.00 93.44 83 ARG A C 1
ATOM 618 O O . ARG A 1 83 ? -13.332 2.187 9.150 1.00 93.44 83 ARG A O 1
ATOM 625 N N . PRO A 1 84 ? -13.626 0.003 8.597 1.00 96.56 84 PRO A N 1
ATOM 626 C CA . PRO A 1 84 ? -12.410 -0.459 9.254 1.00 96.56 84 PRO A CA 1
ATOM 627 C C . PRO A 1 84 ? -11.169 0.241 8.683 1.00 96.56 84 PRO A C 1
ATOM 629 O O . PRO A 1 84 ? -11.057 0.380 7.467 1.00 96.56 84 PRO A O 1
ATOM 632 N N . PHE A 1 85 ? -10.235 0.677 9.531 1.00 96.38 85 PHE A N 1
ATOM 633 C CA . PHE A 1 85 ? -8.930 1.134 9.039 1.00 96.38 85 PHE A CA 1
ATOM 634 C C . PHE A 1 85 ? -8.086 -0.052 8.559 1.00 96.38 85 PHE A C 1
ATOM 636 O O . PHE A 1 85 ? -8.289 -1.187 8.988 1.00 96.38 85 PHE A O 1
ATOM 643 N N . THR A 1 86 ? -7.087 0.196 7.719 1.00 97.12 86 THR A N 1
ATOM 644 C CA . THR A 1 86 ? -6.138 -0.836 7.275 1.00 97.12 86 THR A CA 1
ATOM 645 C C . THR A 1 86 ? -4.697 -0.404 7.529 1.00 97.12 86 THR A C 1
ATOM 647 O O . THR A 1 86 ? -4.373 0.783 7.495 1.00 97.12 86 THR A O 1
ATOM 650 N N . SER A 1 87 ? -3.820 -1.359 7.850 1.00 96.88 87 SER A N 1
ATOM 651 C CA . SER A 1 87 ? -2.400 -1.090 8.088 1.00 96.88 87 SER A CA 1
ATOM 652 C C . SER A 1 87 ? -1.518 -2.310 7.824 1.00 96.88 87 SER A C 1
ATOM 654 O O . SER A 1 87 ? -1.822 -3.423 8.255 1.00 96.88 87 SER A O 1
ATOM 656 N N . HIS A 1 88 ? -0.373 -2.091 7.173 1.00 95.44 88 HIS A N 1
ATOM 657 C CA . HIS A 1 88 ? 0.667 -3.114 7.006 1.00 95.44 88 HIS A CA 1
ATOM 658 C C . HIS A 1 88 ? 1.482 -3.336 8.296 1.00 95.44 88 HIS A C 1
ATOM 660 O O . HIS A 1 88 ? 2.187 -4.339 8.433 1.00 95.44 88 HIS A O 1
ATOM 666 N N . LEU A 1 89 ? 1.401 -2.420 9.261 1.00 96.81 89 LEU A N 1
ATOM 667 C CA . LEU A 1 89 ? 2.200 -2.472 10.480 1.00 96.81 89 LEU A CA 1
ATOM 668 C C . LEU A 1 89 ? 1.947 -3.748 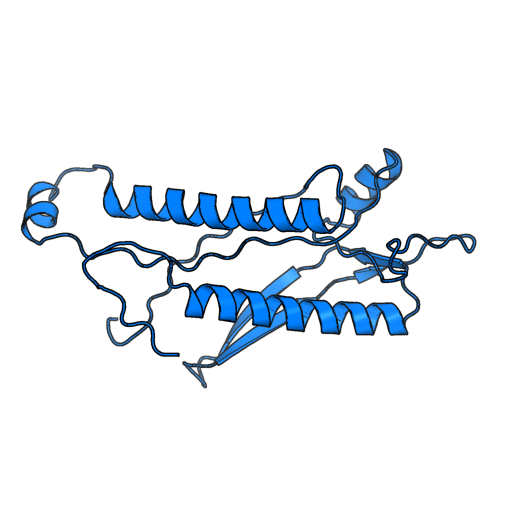11.276 1.00 96.81 89 LEU A C 1
ATOM 670 O O . LEU A 1 89 ? 0.820 -4.243 11.346 1.00 96.81 89 LEU A O 1
ATOM 674 N N . SER A 1 90 ? 3.007 -4.281 11.884 1.00 96.00 90 SER A N 1
ATOM 675 C CA . SER A 1 90 ? 2.857 -5.378 12.836 1.00 96.00 90 SER A CA 1
ATOM 676 C C . SER A 1 90 ? 2.051 -4.913 14.053 1.00 96.00 90 SER A C 1
ATOM 678 O O . SER A 1 90 ? 1.927 -3.717 14.307 1.00 96.00 90 SER A O 1
ATOM 680 N N . GLY A 1 91 ? 1.533 -5.849 14.854 1.00 94.38 91 GLY A N 1
ATOM 681 C CA . GLY A 1 91 ? 0.861 -5.484 16.107 1.00 94.38 91 GLY A CA 1
ATOM 682 C C . GLY A 1 91 ? 1.754 -4.685 17.060 1.00 94.38 91 GLY A C 1
ATOM 683 O O . GLY A 1 91 ? 1.252 -3.817 17.764 1.00 94.38 91 GLY A O 1
ATOM 684 N N . GLN A 1 92 ? 3.069 -4.927 17.038 1.00 94.88 92 GLN A N 1
ATOM 685 C CA . GLN A 1 92 ? 4.036 -4.191 17.856 1.00 94.88 92 GLN A CA 1
ATOM 686 C C . GLN A 1 92 ? 4.183 -2.746 17.366 1.00 94.88 92 GLN A C 1
ATOM 688 O O . GLN A 1 92 ? 4.024 -1.821 18.155 1.00 94.88 92 GLN A O 1
ATOM 693 N N . ASP A 1 93 ? 4.388 -2.546 16.062 1.00 95.69 93 ASP A N 1
ATOM 694 C CA . ASP A 1 93 ? 4.534 -1.202 15.483 1.00 95.69 93 ASP A CA 1
ATOM 695 C C . ASP A 1 93 ? 3.229 -0.399 15.583 1.00 95.69 93 ASP A C 1
ATOM 697 O O . ASP A 1 93 ? 3.236 0.794 15.888 1.00 95.69 93 ASP A O 1
ATOM 701 N N . PHE A 1 94 ? 2.090 -1.066 15.367 1.00 95.56 94 PHE A N 1
ATOM 702 C CA . PHE A 1 94 ? 0.767 -0.485 15.573 1.00 95.56 94 PHE A CA 1
ATOM 703 C C . PHE A 1 94 ? 0.581 -0.033 17.024 1.00 95.56 94 PHE A C 1
ATOM 705 O O . PHE A 1 94 ? 0.116 1.078 17.267 1.00 95.56 94 PHE A O 1
ATOM 712 N N . TRP A 1 95 ? 0.976 -0.867 17.989 1.00 93.19 95 TRP A N 1
ATOM 713 C CA . TRP A 1 95 ? 0.899 -0.521 19.404 1.00 93.19 95 TRP A CA 1
ATOM 714 C C . TRP A 1 95 ? 1.771 0.691 19.748 1.00 93.19 95 TRP A C 1
ATOM 716 O O . TRP A 1 95 ? 1.337 1.562 20.499 1.00 93.19 95 TRP A O 1
ATOM 726 N N . THR A 1 96 ? 2.961 0.809 19.156 1.00 94.62 96 THR A N 1
ATOM 727 C CA . THR A 1 96 ? 3.803 2.002 19.309 1.00 94.62 96 THR A CA 1
ATOM 728 C C . THR A 1 96 ? 3.124 3.257 18.758 1.00 94.62 96 THR A C 1
ATOM 730 O O . THR A 1 96 ? 3.081 4.266 19.459 1.00 94.62 96 THR A O 1
ATOM 733 N N . LEU A 1 97 ? 2.543 3.214 17.551 1.00 93.75 97 LEU A N 1
ATOM 734 C CA . LEU A 1 97 ? 1.785 4.358 17.016 1.00 93.75 97 LEU A CA 1
ATOM 735 C C . LEU A 1 97 ? 0.635 4.762 17.936 1.00 93.75 97 LEU A C 1
ATOM 737 O O . LEU A 1 97 ? 0.478 5.943 18.252 1.00 93.75 97 LEU A O 1
ATOM 741 N N . TRP A 1 98 ? -0.122 3.770 18.399 1.00 91.19 98 TRP A N 1
ATOM 742 C CA . TRP A 1 98 ? -1.248 3.973 19.295 1.00 91.19 98 TRP A CA 1
ATOM 743 C C . TRP A 1 98 ? -0.838 4.682 20.588 1.00 91.19 98 TRP A C 1
ATOM 745 O O . TRP A 1 98 ? -1.482 5.644 21.004 1.00 91.19 98 TRP A O 1
ATOM 755 N N . GLN A 1 99 ? 0.264 4.252 21.211 1.00 93.75 99 GLN A N 1
ATOM 756 C CA . GLN A 1 99 ? 0.791 4.872 22.432 1.00 93.75 99 GLN A CA 1
ATOM 757 C C . GLN A 1 99 ? 1.166 6.347 22.250 1.00 93.75 99 GLN A C 1
ATOM 759 O O . GLN A 1 99 ? 1.126 7.113 23.212 1.00 93.75 99 GLN A O 1
ATOM 764 N N . HIS A 1 100 ? 1.500 6.752 21.027 1.00 94.19 100 HIS A N 1
ATOM 765 C CA . HIS A 1 100 ? 1.814 8.135 20.679 1.00 94.19 100 HIS A CA 1
ATOM 766 C C . HIS A 1 100 ? 0.608 8.922 20.145 1.00 94.19 100 HIS A C 1
ATOM 768 O O . HIS A 1 100 ? 0.777 10.045 19.677 1.00 94.19 100 HIS A O 1
ATOM 774 N N . GLY A 1 101 ? -0.605 8.370 20.250 1.00 92.75 101 GLY A N 1
ATOM 775 C CA . GLY A 1 101 ? -1.843 9.043 19.857 1.00 92.75 101 GLY A CA 1
ATOM 776 C C . GLY A 1 101 ? -2.120 9.017 18.355 1.00 92.75 101 GLY A C 1
ATOM 777 O O . GLY A 1 101 ? -2.984 9.758 17.891 1.00 92.75 101 GLY A O 1
ATOM 778 N N . PHE A 1 102 ? -1.415 8.173 17.597 1.00 93.31 102 PHE A N 1
ATOM 779 C CA . PHE A 1 102 ? -1.637 8.003 16.166 1.00 93.31 102 PHE A CA 1
ATOM 780 C C . PHE A 1 102 ? -2.470 6.759 15.880 1.00 93.31 102 PHE A C 1
ATOM 782 O O . PHE A 1 102 ? -2.266 5.689 16.455 1.00 93.31 102 PHE A O 1
ATOM 789 N N . LEU A 1 103 ? -3.385 6.903 14.928 1.00 92.44 103 LEU A N 1
ATOM 790 C CA . LEU A 1 103 ? -4.281 5.854 14.472 1.00 92.44 103 LEU A CA 1
ATOM 791 C C . LEU A 1 103 ? -4.108 5.663 12.964 1.00 92.44 103 LEU A C 1
ATOM 793 O O . LEU A 1 103 ? -4.156 6.650 12.226 1.00 92.44 103 LEU A O 1
ATOM 797 N N . PRO A 1 104 ? -3.915 4.425 12.475 1.00 95.12 104 PRO A N 1
ATOM 798 C CA . PRO A 1 104 ? -3.873 4.177 11.046 1.00 95.12 104 PRO A CA 1
ATOM 799 C C . PRO A 1 104 ? -5.183 4.589 10.386 1.00 95.12 104 PRO A C 1
ATOM 801 O O . PRO A 1 104 ? -6.266 4.420 10.946 1.00 95.12 104 PRO A O 1
ATOM 804 N N . ARG A 1 105 ? -5.069 5.097 9.161 1.00 94.31 105 ARG A N 1
ATOM 805 C CA . ARG A 1 105 ? -6.217 5.533 8.374 1.00 94.31 105 ARG A CA 1
ATOM 806 C C . ARG A 1 105 ? -6.556 4.559 7.258 1.00 94.31 105 ARG A C 1
ATOM 808 O O . ARG A 1 105 ? -7.698 4.128 7.150 1.00 94.31 105 ARG A O 1
ATOM 815 N N . ALA A 1 106 ? -5.557 4.223 6.457 1.00 95.31 106 ALA A N 1
ATOM 816 C CA . ALA A 1 106 ? -5.641 3.264 5.374 1.00 95.31 106 ALA A CA 1
ATOM 817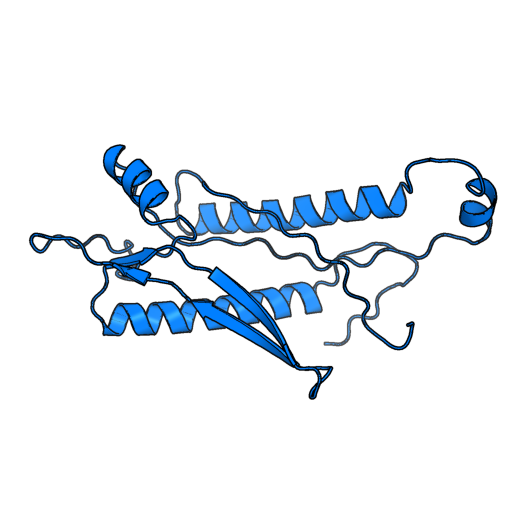 C C . ALA A 1 106 ? -4.236 2.741 5.062 1.00 95.31 106 ALA A C 1
ATOM 819 O O . ALA A 1 106 ? -3.239 3.438 5.274 1.00 95.31 106 ALA A O 1
ATOM 820 N N . LEU A 1 107 ? -4.167 1.525 4.531 1.00 95.62 107 LEU A N 1
ATOM 821 C CA . LEU A 1 107 ? -2.993 1.032 3.836 1.00 95.62 107 LEU A CA 1
ATOM 822 C C . LEU A 1 107 ? -2.991 1.664 2.448 1.00 95.62 107 LEU A C 1
ATOM 824 O O . LEU A 1 107 ? -3.911 1.441 1.669 1.00 95.62 107 LEU A O 1
ATOM 828 N N . VAL A 1 108 ? -1.948 2.434 2.163 1.00 95.38 108 VAL A N 1
ATOM 829 C CA . VAL A 1 108 ? -1.730 3.075 0.864 1.00 95.38 108 VAL A CA 1
ATOM 830 C C . VAL A 1 108 ? -0.636 2.349 0.104 1.00 95.38 108 VAL A C 1
ATOM 832 O O . VAL A 1 108 ? 0.264 1.752 0.706 1.00 95.38 108 VAL A O 1
ATOM 835 N N . LEU A 1 109 ? -0.708 2.380 -1.221 1.00 92.44 109 LEU A N 1
ATOM 836 C CA . LEU A 1 109 ? 0.227 1.667 -2.072 1.00 92.44 109 LEU A CA 1
ATOM 837 C C . LEU A 1 109 ? 0.576 2.439 -3.342 1.00 92.44 109 LEU A C 1
ATOM 839 O O . LEU A 1 109 ? -0.187 3.218 -3.894 1.00 92.44 109 LEU A O 1
ATOM 843 N N . GLY A 1 110 ? 1.779 2.173 -3.833 1.00 92.19 110 GLY A N 1
ATOM 844 C CA . GLY A 1 110 ? 2.281 2.686 -5.095 1.00 92.19 110 GLY A CA 1
ATOM 845 C C . GLY A 1 110 ? 2.616 1.525 -6.009 1.00 92.19 110 GLY A C 1
ATOM 846 O O . GLY A 1 110 ? 3.413 0.671 -5.630 1.00 92.19 110 GLY A O 1
ATOM 847 N N . THR A 1 111 ? 2.025 1.468 -7.202 1.00 90.44 111 THR A N 1
ATOM 848 C CA . THR A 1 111 ? 2.368 0.438 -8.197 1.00 90.44 111 THR A CA 1
ATOM 849 C C . THR A 1 111 ? 2.794 1.099 -9.495 1.00 90.44 111 THR A C 1
ATOM 851 O O . THR A 1 111 ? 2.095 1.982 -9.992 1.00 90.44 111 THR A O 1
ATOM 854 N N . CYS A 1 112 ? 3.921 0.656 -10.046 1.00 91.44 112 CYS A N 1
ATOM 855 C CA . CYS A 1 112 ? 4.414 1.057 -11.355 1.00 91.44 112 CYS A CA 1
ATOM 856 C C . CYS A 1 112 ? 4.997 -0.176 -12.047 1.00 91.44 112 CYS A C 1
ATOM 858 O O . CYS A 1 112 ? 5.836 -0.864 -11.469 1.00 91.44 112 CYS A O 1
ATOM 860 N N . VAL A 1 113 ? 4.542 -0.463 -13.265 1.00 89.12 113 VAL A N 1
ATOM 861 C CA . VAL A 1 113 ? 5.173 -1.447 -14.142 1.00 89.12 113 VAL A CA 1
ATOM 862 C C . VAL A 1 113 ? 5.894 -0.693 -15.241 1.00 89.12 113 VAL A C 1
ATOM 864 O O . VAL A 1 113 ? 5.273 0.018 -16.031 1.00 89.12 113 VAL A O 1
ATOM 867 N N . TYR A 1 114 ? 7.212 -0.838 -15.279 1.00 87.44 114 TYR A N 1
ATOM 868 C CA . TYR A 1 114 ? 8.073 -0.029 -16.125 1.00 87.44 114 TYR A CA 1
ATOM 869 C C . TYR A 1 114 ? 8.799 -0.908 -17.139 1.00 87.44 114 TYR A C 1
ATOM 871 O O . TYR A 1 114 ? 9.434 -1.901 -16.789 1.00 87.44 114 TYR A O 1
ATOM 879 N N . HIS A 1 115 ? 8.685 -0.551 -18.413 1.00 84.94 115 HIS A N 1
ATOM 880 C CA . HIS A 1 115 ? 9.415 -1.193 -19.493 1.00 84.94 115 HIS A CA 1
ATOM 881 C C . HIS A 1 115 ? 10.777 -0.522 -19.660 1.00 84.94 115 HIS A C 1
ATOM 883 O O . HIS A 1 115 ? 10.859 0.704 -19.711 1.00 84.94 115 HIS A O 1
ATOM 889 N N . ILE A 1 116 ? 11.833 -1.324 -19.791 1.00 82.56 116 ILE A N 1
ATOM 890 C CA . ILE A 1 116 ? 13.195 -0.852 -20.053 1.00 82.56 116 ILE A CA 1
ATOM 891 C C . ILE A 1 116 ? 13.518 -1.116 -21.522 1.00 82.56 116 ILE A C 1
ATOM 893 O O . ILE A 1 116 ? 13.425 -2.251 -21.989 1.00 82.56 116 ILE A O 1
ATOM 897 N N . ALA A 1 117 ? 13.910 -0.072 -22.252 1.00 76.62 117 ALA A N 1
ATOM 898 C CA . ALA A 1 117 ? 14.336 -0.212 -23.637 1.00 76.62 117 ALA A CA 1
ATOM 899 C C . ALA A 1 117 ? 15.611 -1.058 -23.749 1.00 76.62 117 ALA A C 1
ATOM 901 O O . ALA A 1 117 ? 16.528 -0.960 -22.929 1.00 76.62 117 ALA A O 1
ATOM 902 N N . HIS A 1 118 ? 15.698 -1.853 -24.814 1.00 70.38 118 HIS A N 1
ATOM 903 C CA . HIS A 1 118 ? 16.878 -2.671 -25.074 1.00 70.38 118 HIS A CA 1
ATOM 904 C C . HIS A 1 118 ? 18.104 -1.784 -25.341 1.00 70.38 118 HIS A C 1
ATOM 906 O O . HIS A 1 118 ? 18.040 -0.812 -26.098 1.00 70.38 118 HIS A O 1
ATOM 912 N N . MET A 1 119 ? 19.250 -2.145 -24.756 1.00 68.75 119 MET A N 1
ATOM 913 C CA . MET A 1 119 ? 20.519 -1.485 -25.067 1.00 68.75 119 MET A CA 1
ATOM 914 C C . MET A 1 119 ? 20.960 -1.806 -26.496 1.00 68.75 119 MET A C 1
ATOM 916 O O . MET A 1 119 ? 20.811 -2.927 -26.983 1.00 68.75 119 MET A O 1
ATOM 920 N N . THR A 1 120 ? 21.562 -0.828 -27.172 1.00 71.81 120 THR A N 1
ATOM 921 C CA . THR A 1 120 ? 22.100 -1.054 -28.520 1.00 71.81 120 THR A CA 1
ATOM 922 C C . THR A 1 120 ? 23.311 -1.992 -28.442 1.00 71.81 120 THR A C 1
ATOM 924 O O . THR A 1 120 ? 24.159 -1.822 -27.568 1.00 71.81 120 THR A O 1
ATOM 927 N N . PHE A 1 121 ? 23.471 -2.920 -29.396 1.00 70.25 121 PHE A N 1
ATOM 928 C CA . PHE A 1 121 ? 24.614 -3.856 -29.455 1.00 70.25 121 PHE A CA 1
ATOM 929 C C . PHE A 1 121 ? 25.984 -3.160 -29.317 1.00 70.25 121 PHE A C 1
ATOM 931 O O . PHE A 1 121 ? 26.890 -3.670 -28.666 1.00 70.25 121 PHE A O 1
ATOM 938 N N . ARG A 1 122 ? 26.120 -1.940 -29.857 1.00 75.31 122 ARG A N 1
ATOM 939 C CA . ARG A 1 122 ? 27.323 -1.101 -29.712 1.00 75.31 122 ARG A CA 1
ATOM 940 C C . ARG A 1 122 ? 27.611 -0.693 -28.256 1.00 75.31 122 ARG A C 1
ATOM 942 O O . ARG A 1 122 ? 28.772 -0.709 -27.870 1.00 75.31 122 ARG A O 1
ATOM 949 N N . GLN A 1 123 ? 26.588 -0.328 -27.477 1.00 73.19 123 GLN A N 1
ATOM 950 C CA . GLN A 1 123 ? 26.726 0.015 -26.050 1.00 73.19 123 GLN A CA 1
ATOM 951 C C . GLN A 1 123 ? 27.047 -1.222 -25.206 1.00 73.19 123 GLN A C 1
ATOM 953 O O . GLN A 1 123 ? 27.825 -1.146 -24.262 1.00 73.19 123 GLN A O 1
ATOM 958 N N . MET A 1 124 ? 26.479 -2.375 -25.569 1.00 71.25 124 MET A N 1
ATOM 959 C CA . MET A 1 124 ? 26.800 -3.642 -24.916 1.00 71.25 124 MET A CA 1
ATOM 960 C C . MET A 1 124 ? 28.273 -4.009 -25.138 1.00 71.25 124 MET A C 1
ATOM 962 O O . MET A 1 124 ? 28.969 -4.290 -24.168 1.00 71.25 124 MET A O 1
ATOM 966 N N . LEU A 1 125 ? 28.779 -3.888 -26.376 1.00 76.31 125 LEU A N 1
ATOM 967 C CA . LEU A 1 125 ? 30.188 -4.141 -26.699 1.00 76.31 125 LEU A CA 1
ATOM 968 C C . LEU A 1 125 ? 31.160 -3.182 -25.995 1.00 76.31 125 LEU A C 1
ATOM 970 O O . LEU A 1 125 ? 32.221 -3.619 -25.558 1.00 76.31 125 LEU A O 1
ATOM 974 N N . SER A 1 126 ? 30.824 -1.889 -25.884 1.00 78.06 126 SER A N 1
ATOM 975 C CA . SER A 1 126 ? 31.709 -0.899 -25.249 1.00 78.06 126 SER A CA 1
ATOM 976 C C . SER A 1 126 ? 31.904 -1.129 -23.753 1.00 78.06 126 SER A C 1
ATOM 978 O O . SER A 1 126 ? 32.904 -0.680 -23.202 1.00 78.06 126 SER A O 1
ATOM 980 N N . ASN A 1 127 ? 30.970 -1.835 -23.113 1.00 74.75 127 ASN A N 1
ATOM 981 C CA . ASN A 1 127 ? 30.986 -2.102 -21.678 1.00 74.75 127 ASN A CA 1
ATOM 982 C C . ASN A 1 127 ? 31.538 -3.504 -21.343 1.00 74.75 127 ASN A C 1
ATOM 984 O O . ASN A 1 127 ? 31.651 -3.854 -20.168 1.00 74.75 127 ASN A O 1
ATOM 988 N N . VAL A 1 128 ? 31.907 -4.322 -22.343 1.00 75.44 128 VAL A N 1
ATOM 989 C CA . VAL A 1 128 ? 32.485 -5.658 -22.113 1.00 75.44 128 VAL A CA 1
ATOM 990 C C . VAL A 1 128 ? 33.823 -5.532 -21.379 1.00 75.44 128 VAL A C 1
ATOM 992 O O . VAL A 1 128 ? 34.758 -4.899 -21.863 1.00 75.44 128 VAL A O 1
ATOM 995 N N . GLY A 1 129 ? 33.922 -6.173 -20.212 1.00 78.50 129 GLY A N 1
ATOM 996 C CA . GLY A 1 129 ? 35.130 -6.176 -19.379 1.00 78.50 129 GLY A CA 1
ATOM 997 C C . GLY A 1 129 ? 35.242 -5.000 -18.404 1.00 78.50 129 GLY A C 1
ATOM 998 O O . GLY A 1 129 ? 36.256 -4.891 -17.717 1.00 78.50 129 GLY A O 1
ATOM 999 N N . GLN A 1 130 ? 34.219 -4.145 -18.309 1.00 75.56 130 GLN A N 1
ATOM 1000 C CA . GLN A 1 130 ? 34.162 -3.042 -17.350 1.00 75.56 130 GLN A CA 1
ATOM 1001 C C . GLN A 1 130 ? 32.969 -3.207 -16.400 1.00 75.56 130 GLN A C 1
ATOM 1003 O O . GLN A 1 130 ? 31.870 -3.552 -16.823 1.00 75.56 130 GLN A O 1
ATOM 1008 N N . ASN A 1 131 ? 33.179 -2.947 -15.106 1.00 74.69 131 ASN A N 1
ATOM 1009 C CA . ASN A 1 131 ? 32.100 -2.888 -14.118 1.00 74.69 131 ASN A CA 1
ATOM 1010 C C . ASN A 1 131 ? 31.583 -1.445 -14.041 1.00 74.69 131 ASN A C 1
ATOM 1012 O O . ASN A 1 131 ? 32.103 -0.639 -13.270 1.00 74.69 131 ASN A O 1
ATOM 1016 N N . VAL A 1 132 ? 30.635 -1.104 -14.912 1.00 78.62 132 VAL A N 1
ATOM 1017 C CA . VAL A 1 132 ? 30.040 0.237 -15.021 1.00 78.62 132 VAL A CA 1
ATOM 1018 C C . VAL A 1 132 ? 28.529 0.162 -14.860 1.00 78.62 132 VAL A C 1
ATOM 1020 O O . VAL A 1 132 ? 27.907 -0.843 -15.207 1.00 78.62 132 VAL A O 1
ATOM 1023 N N . GLU A 1 133 ? 27.930 1.239 -14.353 1.00 72.06 133 GLU A N 1
ATOM 1024 C CA . GLU A 1 133 ? 26.476 1.350 -14.283 1.00 72.06 133 GLU A CA 1
ATOM 1025 C C . GLU A 1 133 ? 25.853 1.264 -15.678 1.00 72.06 133 GLU A C 1
ATOM 1027 O O . GLU A 1 133 ? 26.264 1.947 -16.621 1.00 72.06 133 GLU A O 1
ATOM 1032 N N . LEU A 1 134 ? 24.803 0.454 -15.797 1.00 79.56 134 LEU A N 1
ATOM 1033 C CA . LEU A 1 134 ? 23.964 0.423 -16.985 1.00 79.56 134 LEU A CA 1
ATOM 1034 C C . LEU A 1 134 ? 22.903 1.512 -16.840 1.00 79.56 134 LEU A C 1
ATOM 1036 O O . LEU A 1 134 ? 21.767 1.233 -16.467 1.00 79.56 134 LEU A O 1
ATOM 1040 N N . THR A 1 135 ? 23.285 2.760 -17.128 1.00 78.19 135 THR A N 1
ATOM 1041 C CA . THR A 1 135 ? 22.451 3.959 -16.926 1.00 78.19 135 THR A CA 1
ATOM 1042 C C . THR A 1 135 ? 20.981 3.794 -17.345 1.00 78.19 135 THR A C 1
ATOM 1044 O O . THR A 1 135 ? 20.125 4.211 -16.571 1.00 78.19 135 THR A O 1
ATOM 1047 N N . PRO A 1 136 ? 20.628 3.153 -18.484 1.00 76.62 136 PRO A N 1
ATOM 1048 C CA . PRO A 1 136 ? 19.222 2.950 -18.852 1.00 76.62 136 PRO A CA 1
ATOM 1049 C C . PRO A 1 136 ? 18.416 2.102 -17.855 1.00 76.62 136 PRO A C 1
ATOM 1051 O O . PRO A 1 136 ? 17.234 2.364 -17.656 1.00 76.62 136 PRO A O 1
ATOM 1054 N N . PHE A 1 137 ? 19.043 1.106 -17.225 1.00 79.19 137 PHE A N 1
ATOM 1055 C CA . PHE A 1 137 ? 18.411 0.255 -16.213 1.00 79.19 137 PHE A CA 1
ATOM 1056 C C . PHE A 1 137 ? 18.314 0.980 -14.876 1.00 79.19 137 PHE A C 1
ATOM 1058 O O . PHE A 1 137 ? 17.249 1.000 -14.264 1.00 79.19 137 PHE A O 1
ATOM 1065 N N . THR A 1 138 ? 19.411 1.615 -14.457 1.00 83.00 138 THR A N 1
ATOM 1066 C CA . THR A 1 138 ? 19.451 2.402 -13.223 1.00 83.00 138 THR A CA 1
ATOM 1067 C C . THR A 1 138 ? 18.391 3.501 -13.255 1.00 83.00 138 THR A C 1
ATOM 1069 O O . THR A 1 138 ? 17.583 3.597 -12.336 1.00 83.00 138 THR A O 1
ATOM 1072 N N . GLN A 1 139 ? 18.331 4.280 -14.341 1.00 85.62 139 GLN A N 1
ATOM 1073 C CA . GLN A 1 139 ? 17.348 5.351 -14.497 1.00 85.62 139 GLN A CA 1
ATOM 1074 C C . GLN A 1 139 ? 15.915 4.812 -14.487 1.00 85.62 139 GLN A C 1
ATOM 1076 O O . GLN A 1 139 ? 15.067 5.364 -13.799 1.00 85.62 139 GLN A O 1
ATOM 1081 N N . ALA A 1 140 ? 15.654 3.705 -15.187 1.00 86.00 140 ALA A N 1
ATOM 1082 C CA . ALA A 1 140 ? 14.329 3.098 -15.207 1.00 86.00 140 ALA A CA 1
ATOM 1083 C C . ALA A 1 140 ? 13.849 2.670 -13.810 1.00 86.00 140 ALA A C 1
ATOM 1085 O O . ALA A 1 140 ? 12.681 2.865 -13.483 1.00 86.00 140 ALA A O 1
ATOM 1086 N N . ALA A 1 141 ? 14.737 2.124 -12.973 1.00 85.62 141 ALA A N 1
ATOM 1087 C CA . ALA A 1 141 ? 14.399 1.770 -11.596 1.00 85.62 141 ALA A CA 1
ATOM 1088 C C . ALA A 1 141 ? 14.080 3.013 -10.745 1.00 85.62 141 ALA A C 1
ATOM 1090 O O . ALA A 1 141 ? 13.094 3.012 -10.006 1.00 85.62 141 ALA A O 1
ATOM 1091 N N . TYR A 1 142 ? 14.866 4.089 -10.882 1.00 90.62 142 TYR A N 1
ATOM 1092 C CA . TYR A 1 142 ? 14.594 5.358 -10.197 1.00 90.62 142 TYR A CA 1
ATOM 1093 C C . TYR A 1 142 ? 13.256 5.967 -10.626 1.00 90.62 142 TYR A C 1
ATOM 1095 O O . TYR A 1 142 ? 12.440 6.278 -9.759 1.00 90.62 142 TYR A O 1
ATOM 1103 N N . ASP A 1 143 ? 12.998 6.058 -11.932 1.00 91.69 143 ASP A N 1
ATOM 1104 C CA . ASP A 1 143 ? 11.744 6.586 -12.475 1.00 91.69 143 ASP A CA 1
ATOM 1105 C C . ASP A 1 143 ? 10.542 5.760 -11.988 1.00 91.69 143 ASP A C 1
ATOM 1107 O O . ASP A 1 143 ? 9.527 6.302 -11.545 1.00 91.69 143 ASP A O 1
ATOM 1111 N N . ALA A 1 144 ? 10.650 4.427 -12.034 1.00 91.19 144 ALA A N 1
ATOM 1112 C CA . ALA A 1 144 ? 9.589 3.533 -11.586 1.00 91.19 144 ALA A CA 1
ATOM 1113 C C . ALA A 1 144 ? 9.279 3.722 -10.095 1.00 91.19 144 ALA A C 1
ATOM 1115 O O . ALA A 1 144 ? 8.106 3.798 -9.710 1.00 91.19 144 ALA A O 1
ATOM 1116 N N . ARG A 1 145 ? 10.322 3.834 -9.264 1.00 93.06 145 ARG A N 1
ATOM 1117 C CA . ARG A 1 145 ? 10.194 4.072 -7.825 1.00 93.06 145 ARG A CA 1
ATOM 1118 C C . ARG A 1 145 ? 9.574 5.434 -7.537 1.00 93.06 145 ARG A C 1
ATOM 1120 O O . ARG A 1 145 ? 8.675 5.509 -6.705 1.00 93.06 145 ARG A O 1
ATOM 1127 N N . GLU A 1 146 ? 10.007 6.486 -8.227 1.00 95.00 146 GLU A N 1
ATOM 1128 C CA . GLU A 1 146 ? 9.454 7.834 -8.073 1.00 95.00 146 GLU A CA 1
ATOM 1129 C C . GLU A 1 146 ? 7.953 7.851 -8.386 1.00 95.00 146 GLU A C 1
ATOM 1131 O O . GLU A 1 146 ? 7.159 8.318 -7.569 1.00 95.00 146 GLU A O 1
ATOM 1136 N N . ILE A 1 147 ? 7.542 7.251 -9.508 1.00 95.12 147 ILE A N 1
ATOM 1137 C CA . ILE A 1 147 ? 6.127 7.147 -9.896 1.00 95.12 147 ILE A CA 1
ATOM 1138 C C . ILE A 1 147 ? 5.323 6.372 -8.844 1.00 95.12 147 ILE A C 1
ATOM 1140 O O . ILE A 1 147 ? 4.228 6.793 -8.462 1.00 95.12 147 ILE A O 1
ATOM 1144 N N . ALA A 1 148 ? 5.847 5.239 -8.368 1.00 94.50 148 ALA A N 1
ATOM 1145 C CA . ALA A 1 148 ? 5.178 4.443 -7.346 1.00 94.50 148 ALA A CA 1
ATOM 1146 C C . ALA A 1 148 ? 5.025 5.234 -6.034 1.00 94.50 148 ALA A C 1
ATOM 1148 O O . ALA A 1 148 ? 3.925 5.311 -5.488 1.00 94.50 148 ALA A O 1
ATOM 1149 N N . MET A 1 149 ? 6.091 5.876 -5.554 1.00 95.44 149 MET A N 1
ATOM 1150 C CA . MET A 1 149 ? 6.063 6.669 -4.324 1.00 95.44 149 MET A CA 1
ATOM 1151 C C . MET A 1 149 ? 5.140 7.885 -4.437 1.00 95.44 149 MET A C 1
ATOM 1153 O O . MET A 1 149 ? 4.393 8.161 -3.501 1.00 95.44 149 MET A O 1
ATOM 1157 N N . ALA A 1 150 ? 5.120 8.568 -5.584 1.00 96.44 150 ALA A N 1
ATOM 1158 C CA . ALA A 1 150 ? 4.215 9.689 -5.824 1.00 96.44 150 ALA A CA 1
ATOM 1159 C C . ALA A 1 150 ? 2.738 9.266 -5.739 1.00 96.44 150 ALA A C 1
ATOM 1161 O O . ALA A 1 150 ? 1.920 9.983 -5.167 1.00 96.44 150 ALA A O 1
ATOM 1162 N N . ARG A 1 151 ? 2.389 8.078 -6.253 1.00 95.56 151 ARG A N 1
ATOM 1163 C CA . ARG A 1 151 ? 1.026 7.527 -6.138 1.00 95.56 151 ARG A CA 1
ATOM 1164 C C . ARG A 1 151 ? 0.666 7.145 -4.708 1.00 95.56 151 ARG A C 1
ATOM 1166 O O . ARG A 1 151 ? -0.420 7.483 -4.255 1.00 95.56 151 ARG A O 1
ATOM 1173 N N . MET A 1 152 ? 1.590 6.505 -3.994 1.00 95.81 152 MET A N 1
ATOM 1174 C CA . MET A 1 152 ? 1.400 6.169 -2.581 1.00 95.81 152 MET A CA 1
ATOM 1175 C C . MET A 1 152 ? 1.168 7.430 -1.734 1.00 95.81 152 MET A C 1
ATOM 1177 O O . MET A 1 152 ? 0.276 7.457 -0.889 1.00 95.81 152 MET A O 1
ATOM 1181 N N . GLN A 1 153 ? 1.946 8.485 -1.991 1.00 96.56 153 GLN A N 1
ATOM 1182 C CA . GLN A 1 153 ? 1.787 9.785 -1.343 1.00 96.56 153 GLN A CA 1
ATOM 1183 C C . GLN A 1 153 ? 0.421 10.402 -1.658 1.00 96.56 153 GLN A C 1
ATOM 1185 O O . GLN A 1 153 ? -0.293 10.809 -0.744 1.00 96.56 153 GLN A O 1
ATOM 1190 N N . TYR A 1 154 ? 0.034 10.409 -2.936 1.00 96.38 154 TYR A N 1
ATOM 1191 C CA . TYR A 1 154 ? -1.266 10.911 -3.373 1.00 96.38 154 TYR A CA 1
ATOM 1192 C C . TYR A 1 154 ? -2.426 10.193 -2.669 1.00 96.38 154 TYR A C 1
ATOM 1194 O O . TYR A 1 154 ? -3.344 10.846 -2.181 1.00 96.38 154 TYR A O 1
ATOM 1202 N N . GLU A 1 155 ? -2.378 8.865 -2.546 1.00 95.31 155 GLU A N 1
ATOM 1203 C CA . GLU A 1 155 ? -3.381 8.107 -1.788 1.00 95.31 155 GLU A CA 1
ATOM 1204 C C . GLU A 1 155 ? -3.433 8.492 -0.309 1.00 95.31 155 GLU A C 1
ATOM 1206 O O . GLU A 1 155 ? -4.523 8.657 0.243 1.00 95.31 155 GLU A O 1
ATOM 1211 N N . GLY A 1 156 ? -2.270 8.675 0.328 1.00 95.50 156 GLY A N 1
ATOM 1212 C CA . GLY A 1 156 ? -2.177 9.140 1.714 1.00 95.50 156 GLY A CA 1
ATOM 1213 C C . GLY A 1 156 ? -2.875 10.484 1.923 1.00 95.50 156 GLY A C 1
ATOM 1214 O O . GLY A 1 156 ? -3.633 10.660 2.880 1.00 95.50 156 GLY A O 1
ATOM 1215 N N . GLU A 1 157 ? -2.689 11.407 0.983 1.00 95.81 157 GLU A N 1
ATOM 1216 C CA . GLU A 1 157 ? -3.352 12.711 0.989 1.00 95.81 157 GLU A CA 1
ATOM 1217 C C . GLU A 1 157 ? -4.867 12.587 0.782 1.00 95.81 157 GLU A C 1
ATOM 1219 O O . GLU A 1 157 ? -5.635 13.236 1.494 1.00 95.81 157 GLU A O 1
ATOM 1224 N N . GLN A 1 158 ? -5.324 11.717 -0.131 1.00 94.06 158 GLN A N 1
ATOM 1225 C CA . GLN A 1 158 ? -6.757 11.504 -0.383 1.00 94.06 158 GLN A CA 1
ATOM 1226 C C . GLN A 1 158 ? -7.507 10.989 0.851 1.00 94.06 158 GLN A C 1
ATOM 1228 O O . GLN A 1 158 ? -8.664 11.353 1.071 1.00 94.06 158 GLN A O 1
ATOM 1233 N N . VAL A 1 159 ? -6.864 10.163 1.682 1.00 93.44 159 VAL A N 1
ATOM 1234 C CA . VAL A 1 159 ? -7.482 9.655 2.918 1.00 93.44 159 VAL A CA 1
ATOM 1235 C C . VAL A 1 159 ? -7.356 10.620 4.104 1.00 93.44 159 VAL A C 1
ATOM 1237 O O . VAL A 1 159 ? -7.920 10.349 5.175 1.00 93.44 159 VAL A O 1
ATOM 1240 N N . GLY A 1 160 ? -6.667 11.750 3.907 1.00 93.19 160 GLY A N 1
ATOM 1241 C CA . GLY A 1 160 ? -6.412 12.773 4.916 1.00 93.19 160 GLY A CA 1
ATOM 1242 C C . GLY A 1 160 ? -5.441 12.312 5.999 1.00 93.19 160 GLY A C 1
ATOM 1243 O O . GLY A 1 160 ? -5.674 12.600 7.170 1.00 93.19 160 GLY A O 1
ATOM 1244 N N . ALA A 1 161 ? -4.419 11.530 5.639 1.00 94.38 161 ALA A N 1
ATOM 1245 C CA . ALA A 1 161 ? -3.383 11.107 6.575 1.00 94.38 161 ALA A CA 1
ATOM 1246 C C . ALA A 1 161 ? -2.350 12.222 6.809 1.00 94.38 161 ALA A C 1
ATOM 1248 O O . ALA A 1 161 ? -1.932 12.892 5.868 1.00 94.38 161 ALA A O 1
ATOM 1249 N N . ASP A 1 162 ? -1.882 12.366 8.052 1.00 94.69 162 ASP A N 1
ATOM 1250 C CA . ASP A 1 162 ? -0.795 13.297 8.400 1.00 94.69 162 ASP A CA 1
ATOM 1251 C C . ASP A 1 162 ? 0.579 12.824 7.890 1.00 94.69 162 ASP A C 1
ATOM 1253 O O . ASP A 1 162 ? 1.513 13.612 7.750 1.00 94.69 162 ASP A O 1
ATOM 1257 N N . GLY A 1 163 ? 0.719 11.522 7.628 1.00 94.88 163 GLY A N 1
ATOM 1258 C CA . GLY A 1 163 ? 1.946 10.924 7.122 1.00 94.88 163 GLY A CA 1
ATOM 1259 C C . GLY A 1 163 ? 1.811 9.431 6.841 1.00 94.88 163 GLY A C 1
ATOM 1260 O O . GLY A 1 163 ? 0.841 8.782 7.238 1.00 94.88 163 GLY A O 1
ATOM 1261 N N . ILE A 1 164 ? 2.816 8.885 6.158 1.00 96.44 164 ILE A N 1
ATOM 1262 C CA . ILE A 1 164 ? 2.912 7.467 5.797 1.00 96.44 164 ILE A CA 1
ATOM 1263 C C . ILE A 1 164 ? 4.110 6.872 6.539 1.00 96.44 164 ILE A C 1
ATOM 1265 O O . ILE A 1 164 ? 5.223 7.390 6.457 1.00 96.44 164 ILE A O 1
ATOM 1269 N N . VAL A 1 165 ? 3.892 5.778 7.269 1.00 95.25 165 VAL A N 1
ATOM 1270 C CA . VAL A 1 165 ? 4.929 5.097 8.058 1.00 95.25 165 VAL A CA 1
ATOM 1271 C C . VAL A 1 165 ? 4.951 3.603 7.761 1.00 95.25 165 VAL A C 1
ATOM 1273 O O . VAL A 1 165 ? 3.960 3.032 7.311 1.00 95.25 165 VAL A O 1
ATOM 1276 N N . GLY A 1 166 ? 6.091 2.958 8.020 1.00 92.94 166 GLY A N 1
ATOM 1277 C CA . GLY A 1 166 ? 6.267 1.530 7.733 1.00 92.94 166 GLY A CA 1
ATOM 1278 C C . GLY A 1 166 ? 6.303 1.211 6.237 1.00 92.94 166 GLY A C 1
ATOM 1279 O O . GLY A 1 166 ? 5.858 0.137 5.830 1.00 92.94 166 GLY A O 1
ATOM 1280 N N . VAL A 1 167 ? 6.804 2.150 5.425 1.00 94.81 167 VAL A N 1
ATOM 1281 C CA . VAL A 1 167 ? 6.944 1.994 3.972 1.00 94.81 167 VAL A CA 1
ATOM 1282 C C . VAL A 1 167 ? 7.895 0.841 3.664 1.00 94.81 167 VAL A C 1
ATOM 1284 O O . VAL A 1 167 ? 8.990 0.749 4.217 1.00 94.81 167 VAL A O 1
ATOM 1287 N N . THR A 1 168 ? 7.477 -0.018 2.741 1.00 93.06 168 THR A N 1
ATOM 1288 C CA . THR A 1 168 ? 8.316 -1.059 2.144 1.00 93.06 168 THR A CA 1
ATOM 1289 C C . THR A 1 168 ? 8.303 -0.876 0.633 1.00 93.06 168 THR A C 1
ATOM 1291 O O . THR A 1 168 ? 7.292 -0.460 0.067 1.00 93.06 168 THR A O 1
ATOM 1294 N N . ILE A 1 169 ? 9.440 -1.139 -0.008 1.00 90.31 169 ILE A N 1
ATOM 1295 C CA . ILE A 1 169 ? 9.594 -1.060 -1.460 1.00 90.31 169 ILE A CA 1
ATOM 1296 C C . ILE A 1 169 ? 10.038 -2.441 -1.923 1.00 90.31 169 ILE A C 1
ATOM 1298 O O . ILE A 1 169 ? 11.033 -2.965 -1.425 1.00 90.31 169 ILE A O 1
ATOM 1302 N N . ASP A 1 170 ? 9.276 -3.014 -2.847 1.00 88.44 170 ASP A N 1
ATOM 1303 C CA . ASP A 1 170 ? 9.587 -4.279 -3.500 1.00 88.44 170 ASP A CA 1
ATOM 1304 C C . ASP A 1 170 ? 9.814 -4.018 -4.989 1.00 88.44 170 ASP A C 1
ATOM 1306 O O . ASP A 1 170 ? 9.011 -3.347 -5.642 1.00 88.44 170 ASP A O 1
ATOM 1310 N N . GLU A 1 171 ? 10.925 -4.532 -5.506 1.00 85.38 171 GLU A N 1
ATOM 1311 C CA . GLU A 1 171 ? 11.297 -4.450 -6.913 1.00 85.38 171 GLU A CA 1
ATOM 1312 C C . GLU A 1 171 ? 11.486 -5.873 -7.426 1.00 85.38 171 GLU A C 1
ATOM 1314 O O . GLU A 1 171 ? 12.347 -6.615 -6.955 1.00 85.38 171 GLU A O 1
ATOM 1319 N N . SER A 1 172 ? 10.671 -6.259 -8.402 1.00 80.38 172 SER A N 1
ATOM 1320 C CA . SER A 1 172 ? 10.755 -7.564 -9.045 1.00 80.38 172 SER A CA 1
ATOM 1321 C C . SER A 1 172 ? 10.922 -7.390 -10.549 1.00 80.38 172 SER A C 1
ATOM 1323 O O . SER A 1 172 ? 10.241 -6.581 -11.180 1.00 80.38 172 SER A O 1
ATOM 1325 N N . ALA A 1 173 ? 11.843 -8.158 -11.132 1.00 72.06 173 ALA A N 1
ATOM 1326 C CA . ALA A 1 173 ? 12.005 -8.248 -12.576 1.00 72.06 173 ALA A CA 1
ATOM 1327 C C . ALA A 1 173 ? 11.031 -9.302 -13.113 1.00 72.06 173 ALA A C 1
ATOM 1329 O O . ALA A 1 173 ? 11.067 -10.454 -12.684 1.00 72.06 173 ALA A O 1
ATOM 1330 N N . TRP A 1 174 ? 10.139 -8.893 -14.015 1.00 65.69 174 TRP A N 1
ATOM 1331 C CA . TRP A 1 174 ? 9.169 -9.781 -14.651 1.00 65.69 174 TRP A CA 1
ATOM 1332 C C . TRP A 1 174 ? 9.497 -9.856 -16.135 1.00 65.69 174 TRP A C 1
ATOM 1334 O O . TRP A 1 174 ? 9.390 -8.858 -16.850 1.00 65.69 174 TRP A O 1
ATOM 1344 N N . GLU A 1 175 ? 9.887 -11.037 -16.597 1.00 55.09 175 GLU A N 1
ATOM 1345 C CA . GLU A 1 175 ? 9.980 -11.333 -18.022 1.00 55.09 175 GLU A CA 1
ATOM 1346 C C . GLU A 1 175 ? 8.572 -11.672 -18.528 1.00 55.09 175 GLU A C 1
ATOM 1348 O O . GLU A 1 175 ? 7.990 -12.691 -18.165 1.00 55.09 175 GLU A O 1
ATOM 1353 N N . TRP A 1 176 ? 7.982 -10.776 -19.322 1.00 51.38 176 TRP A N 1
ATOM 1354 C CA . TRP A 1 176 ? 6.694 -11.005 -19.982 1.00 51.38 176 TRP A CA 1
ATOM 1355 C C . TRP A 1 176 ? 6.943 -11.452 -21.436 1.00 51.38 176 TRP A C 1
ATOM 1357 O O . TRP A 1 176 ? 7.350 -10.631 -22.258 1.00 51.38 176 TRP A O 1
ATOM 1367 N N . GLY A 1 177 ? 6.667 -12.724 -21.766 1.00 36.47 177 GLY A N 1
ATOM 1368 C CA . GLY A 1 177 ? 6.731 -13.281 -23.136 1.00 36.47 177 GLY A CA 1
ATOM 1369 C C . GLY A 1 17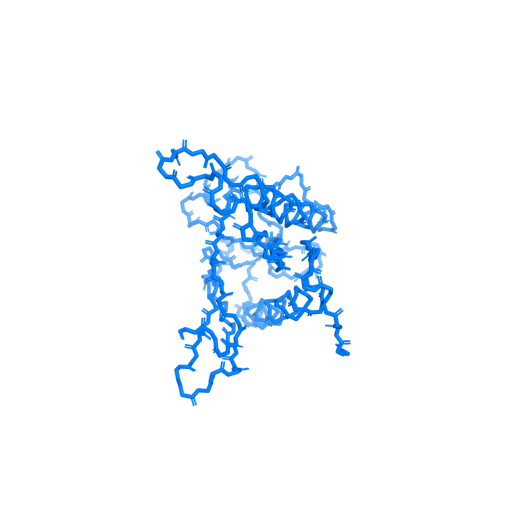7 ? 7.912 -14.234 -23.421 1.00 36.47 177 GLY A C 1
ATOM 1370 O O . GLY A 1 177 ? 8.812 -14.346 -22.600 1.00 36.47 177 GLY A O 1
ATOM 1371 N N . GLU A 1 178 ? 7.879 -14.930 -24.577 1.00 30.20 178 GLU A N 1
ATOM 1372 C CA . GLU A 1 178 ? 8.732 -16.071 -25.029 1.00 30.20 178 GLU A CA 1
ATOM 1373 C C . GLU A 1 178 ? 10.259 -15.822 -25.167 1.00 30.20 178 GLU A C 1
ATOM 1375 O O . GLU A 1 178 ? 10.912 -16.323 -26.085 1.00 30.20 178 GLU A O 1
ATOM 1380 N N . HIS A 1 179 ? 10.878 -15.065 -24.273 1.00 34.84 179 HIS A N 1
ATOM 1381 C CA . HIS A 1 179 ? 12.330 -14.908 -24.251 1.00 34.84 179 HIS A CA 1
ATOM 1382 C C . HIS A 1 179 ? 12.888 -15.289 -22.882 1.00 34.84 179 HIS A C 1
ATOM 1384 O O . HIS A 1 179 ? 13.412 -14.443 -22.166 1.00 34.84 179 HIS A O 1
ATOM 1390 N N . ALA A 1 180 ? 12.761 -16.585 -22.580 1.00 35.50 180 ALA A N 1
ATOM 1391 C CA . ALA A 1 180 ? 13.706 -17.338 -21.758 1.00 35.50 180 ALA A CA 1
ATOM 1392 C C . ALA A 1 180 ? 14.711 -18.057 -22.674 1.00 35.50 180 ALA A C 1
ATOM 1394 O O . ALA A 1 180 ? 14.297 -18.468 -23.786 1.00 35.50 180 ALA A O 1
#

pLDDT: mean 84.71, std 15.28, range [30.2, 97.94]

Foldseek 3Di:
DDDDDPLQDKFWPVVVQVVVVVLQVVQVVVVQVVLVVVVFLAWELWDWDWDQDPVCNPDIHIHIDTDGHHDPDPDHNHAPVRTRAYYNHDPVVQVVCVVVVHDGQHDFWFTTDIRQHDDDPVVVVVCVPHDDDPVSVVVSVVVRVVRRVVRSVVVCVVSPHPDDPPDDDDDDDDDDDDDD

Sequence (180 aa):
GIQAARWSVSQELQVLSQAMYHCRELAMARMEAEADALGADGVIGVRIRSLNYLFASDVLEFVAVGTAVKGGDGQQFRTPAGRPFTSHLSGQDFWTLWQHGFLPRALVLGTCVYHIAHMTFRQMLSNVGQNVELTPFTQAAYDAREIAMARMQYEGEQVGADGIVGVTIDESAWEWGEHA

Secondary structure (DSSP, 8-state):
------TTS-EE-HHHHHHHHHHHHHHHHHHHHHHHHTT-SEEEEEEEEEEE-TTSTT-EEEEEEEEEE--STT-----TTSPPEE--S-HHHHHHHHHTT------------EE-PPPPHHHHHHTTT-----HHHHHHHHHHHHHHHHHHHHHHHHTT-S---S----------SS--